Protein AF-A0AA39VJX4-F1 (afdb_monomer)

Radius of gyration: 18.49 Å; Cα contacts (8 Å, |Δi|>4): 144; chains: 1; bounding box: 46×36×50 Å

Sequence (134 aa):
MNAENVQVDRVLYSSVVYPHNYGFIPLTLCEDNDTVDVLIIMQGEKDDKIIAVCADDPEYRHYNDIKDLPPHRLAEFRRFFEDYKKNENKEVAVNDFLPASDAFEAIQHSMDLYADYIVETRELEAVVMSDVRK

Nearest PDB structures (foldseek):
  6mt2-assembly1_B  TM=9.348E-01  e=1.427E-12  Medicago truncatula
  1twl-assembly1_A  TM=9.067E-01  e=1.200E-05  Pyrococcus furiosus
  3r6e-assembly1_D  TM=9.090E-01  e=1.556E-05  Thermococcus thioreducens
  3r6e-assembly1_E  TM=8.976E-01  e=1.556E-05  Thermococcus thioreducens
  3r6e-assembly1_B  TM=9.153E-01  e=2.613E-05  Thermococcus thioreducens

Structure (mmCIF, N/CA/C/O backbone):
data_AF-A0AA39VJX4-F1
#
_entry.id   AF-A0AA39VJX4-F1
#
loop_
_atom_site.group_PDB
_atom_site.id
_atom_site.type_symbol
_atom_site.label_atom_id
_atom_site.label_alt_id
_atom_site.label_comp_id
_atom_site.label_asym_id
_atom_site.label_entity_id
_atom_site.label_seq_id
_atom_site.pdbx_PDB_ins_code
_atom_site.Cartn_x
_atom_site.Cartn_y
_atom_site.Cartn_z
_atom_site.occupancy
_atom_site.B_iso_or_equiv
_atom_site.auth_seq_id
_atom_site.auth_comp_id
_atom_site.auth_asym_id
_atom_site.auth_atom_id
_atom_site.pdbx_PDB_model_num
ATOM 1 N N . MET A 1 1 ? -25.592 3.386 -8.856 1.00 44.47 1 MET A N 1
ATOM 2 C CA . MET A 1 1 ? -24.645 4.202 -8.071 1.00 44.47 1 MET A CA 1
ATOM 3 C C . MET A 1 1 ? -25.016 5.651 -8.313 1.00 44.47 1 MET A C 1
ATOM 5 O O . MET A 1 1 ? -24.987 6.070 -9.462 1.00 44.47 1 MET A O 1
ATOM 9 N N . ASN A 1 2 ? -25.472 6.363 -7.284 1.00 36.56 2 ASN A N 1
ATOM 10 C CA . ASN A 1 2 ? -25.795 7.786 -7.397 1.00 36.56 2 ASN A CA 1
ATOM 11 C C . ASN A 1 2 ? -24.494 8.577 -7.207 1.00 36.56 2 ASN A C 1
ATOM 13 O O . ASN A 1 2 ? -23.692 8.225 -6.346 1.00 36.56 2 ASN A O 1
ATOM 17 N N . ALA A 1 3 ? -24.274 9.616 -8.012 1.00 50.16 3 ALA A N 1
ATOM 18 C CA . ALA A 1 3 ? -23.038 10.406 -8.029 1.00 50.16 3 ALA A CA 1
ATOM 19 C C . ALA A 1 3 ? -22.789 11.238 -6.747 1.00 50.16 3 ALA A C 1
ATOM 21 O O . ALA A 1 3 ? -21.792 11.943 -6.668 1.00 50.16 3 ALA A O 1
ATOM 22 N N . GLU A 1 4 ? -23.667 11.148 -5.744 1.00 53.94 4 GLU A N 1
ATOM 23 C CA . GLU A 1 4 ? -23.583 11.894 -4.479 1.00 53.94 4 GLU A CA 1
ATOM 24 C C . GLU A 1 4 ? -22.556 11.326 -3.476 1.00 53.94 4 GLU A C 1
ATOM 26 O O . GLU A 1 4 ? -22.289 11.964 -2.466 1.00 53.94 4 GLU A O 1
ATOM 31 N N . ASN A 1 5 ? -21.937 10.170 -3.758 1.00 60.31 5 ASN A N 1
ATOM 32 C CA . ASN A 1 5 ? -21.036 9.473 -2.821 1.00 60.31 5 ASN A CA 1
ATOM 33 C C . ASN A 1 5 ? -19.551 9.470 -3.236 1.00 60.31 5 ASN A C 1
ATOM 35 O O . ASN A 1 5 ? -18.768 8.705 -2.679 1.00 60.31 5 ASN A O 1
ATOM 39 N N . VAL A 1 6 ? -19.150 10.262 -4.237 1.00 65.38 6 VAL A N 1
ATOM 40 C CA . VAL A 1 6 ? -17.743 10.354 -4.666 1.00 65.38 6 VAL A CA 1
ATOM 41 C C . VAL A 1 6 ? -17.176 11.696 -4.223 1.00 65.38 6 VAL A C 1
ATOM 43 O O . VAL A 1 6 ? -17.544 12.738 -4.762 1.00 65.38 6 VAL A O 1
ATOM 46 N N . GLN A 1 7 ? -16.269 11.662 -3.249 1.00 72.88 7 GLN A N 1
ATOM 47 C CA . GLN A 1 7 ? -15.529 12.828 -2.778 1.00 72.88 7 GLN A CA 1
ATOM 48 C C . GLN A 1 7 ? -14.098 12.786 -3.319 1.00 72.88 7 GLN A C 1
ATOM 50 O O . GLN A 1 7 ? -13.464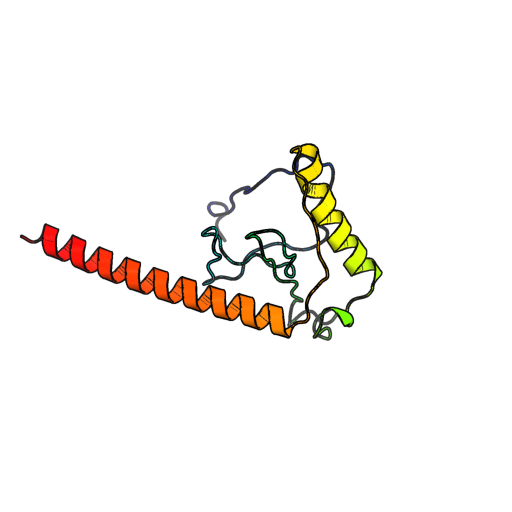 11.733 -3.350 1.00 72.88 7 GLN A O 1
ATOM 55 N N . VAL A 1 8 ? -13.583 13.940 -3.747 1.00 76.56 8 VAL A N 1
ATOM 56 C CA . VAL A 1 8 ? -12.153 14.083 -4.037 1.00 76.56 8 VAL A CA 1
ATOM 57 C C . VAL A 1 8 ? -11.423 14.137 -2.702 1.00 76.56 8 VAL A C 1
ATOM 59 O O . VAL A 1 8 ? -11.531 15.135 -1.995 1.00 76.56 8 VAL A O 1
ATOM 62 N N . ASP A 1 9 ? -10.705 13.066 -2.376 1.00 73.75 9 ASP A N 1
ATOM 63 C CA . ASP A 1 9 ? -9.853 13.006 -1.187 1.00 73.75 9 ASP A CA 1
ATOM 64 C C . ASP A 1 9 ? -8.680 13.995 -1.300 1.00 73.75 9 ASP A C 1
ATOM 66 O O . ASP A 1 9 ? -8.545 14.917 -0.495 1.00 73.75 9 ASP A O 1
ATOM 70 N N . ARG A 1 10 ? -7.870 13.885 -2.368 1.00 76.88 10 ARG A N 1
ATOM 71 C CA . ARG A 1 10 ? -6.729 14.789 -2.584 1.00 76.88 10 ARG A CA 1
ATOM 72 C C . ARG A 1 10 ? -6.397 15.046 -4.051 1.00 76.88 10 ARG A C 1
ATOM 74 O O . ARG A 1 10 ? -6.555 14.181 -4.910 1.00 76.88 10 ARG A O 1
ATOM 81 N N . VAL A 1 11 ? -5.850 16.232 -4.315 1.00 84.25 11 VAL A N 1
ATOM 82 C CA . VAL A 1 11 ? -5.183 16.574 -5.581 1.00 84.25 11 VAL A CA 1
ATOM 83 C C . VAL A 1 11 ? -3.674 16.524 -5.353 1.00 84.25 11 VAL A C 1
ATOM 85 O O . VAL A 1 11 ? -3.170 17.128 -4.408 1.00 84.25 11 VAL A O 1
ATOM 88 N N . LEU A 1 12 ? -2.947 15.791 -6.200 1.00 84.69 12 LEU A N 1
ATOM 89 C CA . LEU A 1 12 ? -1.495 15.652 -6.076 1.00 84.69 12 LEU A CA 1
ATOM 90 C C . LEU A 1 12 ? -0.779 16.958 -6.455 1.00 84.69 12 LEU A C 1
ATOM 92 O O . LEU A 1 12 ? -1.083 17.577 -7.472 1.00 84.69 12 LEU A O 1
ATOM 96 N N . TYR A 1 13 ? 0.198 17.358 -5.635 1.00 83.56 13 TYR A N 1
ATOM 97 C CA . TYR A 1 13 ? 1.034 18.549 -5.861 1.00 83.56 13 TYR A CA 1
ATOM 98 C C . TYR A 1 13 ? 2.156 18.286 -6.875 1.00 83.56 13 TYR A C 1
ATOM 100 O O . TYR A 1 13 ? 2.745 19.211 -7.438 1.00 83.56 13 TYR A O 1
ATOM 108 N N . SER A 1 14 ? 2.476 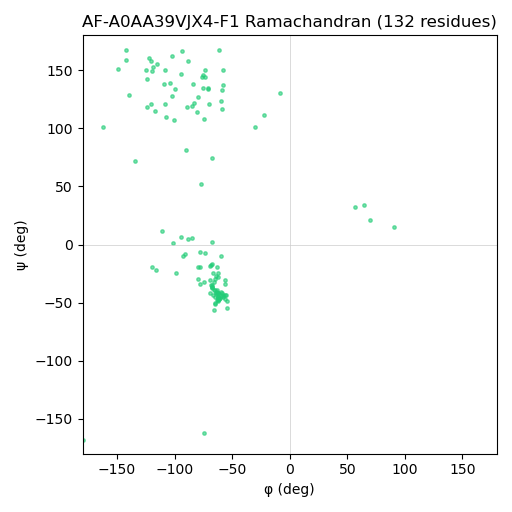17.013 -7.084 1.00 83.25 14 SER A N 1
ATOM 109 C CA . SER A 1 14 ? 3.434 16.528 -8.071 1.00 83.25 14 SER A CA 1
ATOM 110 C C . SER A 1 14 ? 2.699 16.138 -9.356 1.00 83.25 14 SER A C 1
ATOM 112 O O . SER A 1 14 ? 1.583 15.629 -9.307 1.00 83.25 14 SER A O 1
ATOM 114 N N . SER A 1 15 ? 3.340 16.323 -10.516 1.00 87.50 15 SER A N 1
ATOM 115 C CA . SER A 1 15 ? 2.812 15.883 -11.820 1.00 87.50 15 SER A CA 1
ATOM 116 C C . SER A 1 15 ? 2.984 14.368 -12.020 1.00 87.50 15 SER A C 1
ATOM 118 O O . SER A 1 15 ? 3.560 13.922 -13.013 1.00 87.50 15 SER A O 1
ATOM 120 N N . VAL A 1 16 ? 2.517 13.584 -11.051 1.00 85.06 16 VAL A N 1
ATOM 121 C CA . VAL A 1 16 ? 2.481 12.119 -11.073 1.00 85.06 16 VAL A CA 1
ATOM 122 C C . VAL A 1 16 ? 1.028 11.650 -11.057 1.00 85.06 16 VAL A C 1
ATOM 124 O O . VAL A 1 16 ? 0.140 12.361 -10.590 1.00 85.06 16 VAL A O 1
ATOM 127 N N . VAL A 1 17 ? 0.787 10.449 -11.569 1.00 85.19 17 VAL A N 1
ATOM 128 C CA . VAL A 1 17 ? -0.516 9.776 -11.527 1.00 85.19 17 VAL A CA 1
ATOM 129 C C . VAL A 1 17 ? -0.360 8.471 -10.767 1.00 85.19 17 VAL A C 1
ATOM 131 O O . VAL A 1 17 ? 0.720 7.881 -10.800 1.00 85.19 17 VAL A O 1
ATOM 134 N N . TYR A 1 18 ? -1.414 8.028 -10.081 1.00 79.62 18 TYR A N 1
ATOM 135 C CA . TYR A 1 18 ? -1.395 6.714 -9.447 1.00 79.62 18 TYR A CA 1
ATOM 136 C C . TYR A 1 18 ? -1.173 5.647 -10.529 1.00 79.62 18 TYR A C 1
ATOM 138 O O . TYR A 1 18 ? -1.951 5.600 -11.486 1.00 79.62 18 TYR A O 1
ATOM 146 N N . PRO A 1 19 ? -0.126 4.810 -10.412 1.00 81.25 19 PRO A N 1
ATOM 147 C CA . PRO A 1 19 ? 0.180 3.801 -11.426 1.00 81.25 19 PRO A CA 1
ATOM 148 C C . PRO A 1 19 ? -0.872 2.679 -11.469 1.00 81.25 19 PRO A C 1
ATOM 150 O O . PRO A 1 19 ? -0.988 1.975 -12.470 1.00 81.25 19 PRO A O 1
ATOM 153 N N . HIS A 1 20 ? -1.666 2.530 -10.401 1.00 82.62 20 HIS A N 1
ATOM 154 C CA . HIS A 1 20 ? -2.667 1.479 -10.236 1.00 82.62 20 HIS A CA 1
ATOM 155 C C . HIS A 1 20 ? -3.931 1.995 -9.540 1.00 82.62 20 HIS A C 1
ATOM 157 O O . HIS A 1 20 ? -3.942 3.083 -8.964 1.00 82.62 20 HIS A O 1
ATOM 163 N N . ASN A 1 21 ? -4.994 1.185 -9.583 1.00 79.56 21 ASN A N 1
ATOM 164 C CA . ASN A 1 21 ? -6.209 1.439 -8.813 1.00 79.56 21 ASN A CA 1
ATOM 165 C C . ASN A 1 21 ? -5.871 1.502 -7.319 1.00 79.56 21 ASN A C 1
ATOM 167 O O . ASN A 1 21 ? -5.170 0.631 -6.809 1.00 79.56 21 ASN A O 1
ATOM 171 N N . TYR A 1 22 ? -6.390 2.521 -6.644 1.00 76.62 22 TYR A N 1
ATOM 172 C CA . TYR A 1 22 ? -6.147 2.794 -5.233 1.00 76.62 22 TYR A CA 1
ATOM 173 C C . TYR A 1 22 ? -7.474 2.863 -4.483 1.00 76.62 22 TYR A C 1
ATOM 175 O O . TYR A 1 22 ? -8.464 3.375 -5.013 1.00 76.62 22 TYR A O 1
ATOM 183 N N . GLY A 1 23 ? -7.492 2.351 -3.259 1.00 73.94 23 GLY A N 1
ATOM 184 C CA . GLY A 1 23 ? -8.666 2.346 -2.402 1.00 73.94 23 GLY A CA 1
ATOM 185 C C . GLY A 1 23 ? -8.361 1.705 -1.057 1.00 73.94 23 GLY A C 1
ATOM 186 O O . GLY A 1 23 ? -7.206 1.431 -0.739 1.00 73.94 23 GLY A O 1
ATOM 187 N N . PHE A 1 24 ? -9.421 1.437 -0.306 1.00 75.50 24 PHE A N 1
ATOM 188 C CA . PHE A 1 24 ? -9.356 0.915 1.052 1.00 75.50 24 PHE A CA 1
ATOM 189 C C . PHE A 1 24 ? -10.071 -0.431 1.184 1.00 75.50 24 PHE A C 1
ATOM 191 O O . PHE A 1 24 ? -10.969 -0.759 0.400 1.00 75.50 24 PHE A O 1
ATOM 198 N N . ILE A 1 25 ? -9.700 -1.197 2.210 1.00 74.56 25 ILE A N 1
ATOM 199 C CA . ILE A 1 25 ? -10.380 -2.434 2.598 1.00 74.56 25 ILE A CA 1
ATOM 200 C C . ILE A 1 25 ? -11.492 -2.081 3.601 1.00 74.56 25 ILE A C 1
ATOM 202 O O . ILE A 1 25 ? -11.200 -1.555 4.675 1.00 74.56 25 ILE A O 1
ATOM 206 N N . PRO A 1 26 ? -12.777 -2.345 3.303 1.00 74.62 26 PRO A N 1
ATOM 207 C CA . PRO A 1 26 ? -13.854 -2.099 4.261 1.00 74.62 26 PRO A CA 1
ATOM 208 C C . PRO A 1 26 ? -13.655 -2.868 5.575 1.00 74.62 26 PRO A C 1
ATOM 210 O O . PRO A 1 26 ? -13.147 -3.985 5.554 1.00 74.62 26 PRO A O 1
ATOM 213 N N . LEU A 1 27 ? -14.155 -2.315 6.689 1.00 78.19 27 LEU A N 1
ATOM 214 C CA . LEU A 1 27 ? -14.108 -2.931 8.031 1.00 78.19 27 LEU A CA 1
ATOM 215 C C . LEU A 1 27 ? -12.685 -3.113 8.591 1.00 78.19 27 LEU A C 1
ATOM 217 O O . LEU A 1 27 ? -12.411 -4.077 9.300 1.00 78.19 27 LEU A O 1
ATOM 221 N N . THR A 1 28 ? -11.791 -2.183 8.267 1.00 71.69 28 THR A N 1
ATOM 222 C CA . THR A 1 28 ? -10.424 -2.105 8.794 1.00 71.69 28 THR A CA 1
ATOM 223 C C . THR A 1 28 ? -10.198 -0.718 9.411 1.00 71.69 28 THR A C 1
ATOM 225 O O . THR A 1 28 ? -10.843 0.245 8.991 1.00 71.69 28 THR A O 1
ATOM 228 N N . LEU A 1 29 ? -9.333 -0.616 10.422 1.00 68.69 29 LEU A N 1
ATOM 229 C CA . LEU A 1 29 ? -8.907 0.630 11.069 1.00 68.69 29 LEU A CA 1
ATOM 230 C C . LEU A 1 29 ? -7.397 0.612 11.389 1.00 68.69 29 LEU A C 1
ATOM 232 O O . LEU A 1 29 ? -6.902 -0.342 11.990 1.00 68.69 29 LEU A O 1
ATOM 236 N N . CYS A 1 30 ? -6.668 1.646 10.989 1.00 59.62 30 CYS A N 1
ATOM 237 C CA . CYS A 1 30 ? -5.246 1.865 11.255 1.00 59.62 30 CYS A CA 1
ATOM 238 C C . CYS A 1 30 ? -5.035 2.735 12.510 1.00 59.62 30 CYS A C 1
ATOM 240 O O . CYS A 1 30 ? -5.962 3.371 13.014 1.00 59.62 30 CYS A O 1
ATOM 242 N N . GLU A 1 31 ? -3.798 2.791 13.023 1.00 61.97 31 GLU A N 1
ATOM 243 C CA . GLU A 1 31 ? -3.442 3.582 14.220 1.00 61.97 31 GLU A CA 1
ATOM 244 C C . GLU A 1 31 ? -3.632 5.102 14.059 1.00 61.97 31 GLU A C 1
ATOM 246 O O . GLU A 1 31 ? -3.662 5.841 15.049 1.00 61.97 31 GLU A O 1
ATOM 251 N N . ASP A 1 32 ? -3.706 5.587 12.823 1.00 67.56 32 ASP A N 1
ATOM 252 C CA . ASP A 1 32 ? -4.023 6.969 12.460 1.00 67.56 32 ASP A CA 1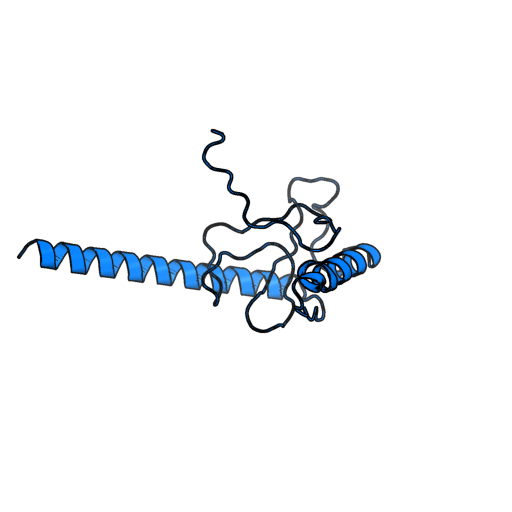
ATOM 253 C C . ASP A 1 32 ? -5.534 7.225 12.312 1.00 67.56 32 ASP A C 1
ATOM 255 O O . ASP A 1 32 ? -5.935 8.355 12.036 1.00 67.56 32 ASP A O 1
ATOM 259 N N . ASN A 1 33 ? -6.363 6.217 12.611 1.00 62.25 33 ASN A N 1
ATOM 260 C CA . ASN A 1 33 ? -7.823 6.234 12.547 1.00 62.25 33 ASN A CA 1
ATOM 261 C C . ASN A 1 33 ? -8.397 6.285 11.113 1.00 62.25 33 ASN A C 1
ATOM 263 O 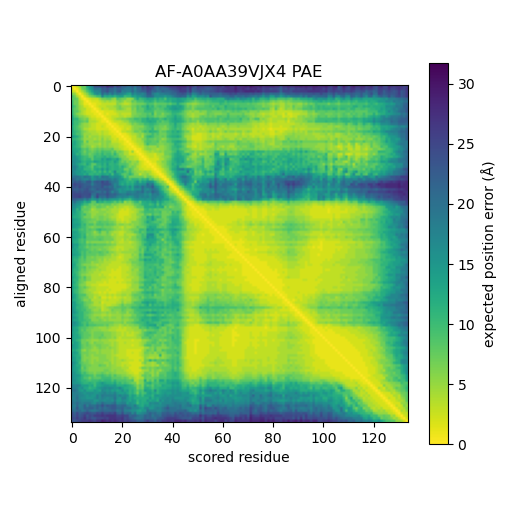O . ASN A 1 33 ? -9.567 6.638 10.938 1.00 62.25 33 ASN A O 1
ATOM 267 N N . ASP A 1 34 ? -7.605 5.877 10.117 1.00 63.12 34 ASP A N 1
ATOM 268 C CA . ASP A 1 34 ? -8.039 5.677 8.731 1.00 63.12 34 ASP A CA 1
ATOM 269 C C . ASP A 1 34 ? -8.252 4.182 8.412 1.00 63.12 34 ASP A C 1
ATOM 271 O O . ASP A 1 34 ? -7.819 3.297 9.144 1.00 63.12 34 ASP A O 1
ATOM 275 N N . THR A 1 35 ? -8.981 3.858 7.342 1.00 55.16 35 THR A N 1
ATOM 276 C CA . THR A 1 35 ? -9.127 2.464 6.870 1.00 55.16 35 THR A CA 1
ATOM 277 C C . THR A 1 35 ? -7.840 1.982 6.200 1.00 55.16 35 THR A C 1
ATOM 279 O O . THR A 1 35 ? -7.177 2.783 5.548 1.00 55.16 35 THR A O 1
ATOM 282 N N . VAL A 1 36 ? -7.535 0.679 6.246 1.00 52.12 36 VAL A N 1
ATOM 283 C CA . VAL A 1 36 ? -6.353 0.116 5.567 1.00 52.12 36 VAL A CA 1
ATOM 284 C C . VAL A 1 36 ? -6.415 0.404 4.075 1.00 52.12 36 VAL A C 1
ATOM 286 O O . VAL A 1 36 ? -7.292 -0.090 3.357 1.00 52.12 36 VAL A O 1
ATOM 289 N N . ASP A 1 37 ? -5.442 1.176 3.614 1.00 53.81 37 ASP A N 1
ATOM 290 C CA . ASP A 1 37 ? -5.197 1.443 2.209 1.00 53.81 37 ASP A CA 1
ATOM 291 C C . ASP A 1 37 ? -4.550 0.233 1.527 1.00 53.81 37 ASP A C 1
ATOM 293 O O . ASP A 1 37 ? -3.710 -0.468 2.092 1.00 53.81 37 ASP A O 1
ATOM 297 N N . VAL A 1 38 ? -4.872 0.009 0.256 1.00 52.47 38 VAL A N 1
ATOM 298 C CA . VAL A 1 38 ? -4.284 -1.064 -0.552 1.00 52.47 38 VAL A CA 1
ATOM 299 C C . VAL A 1 38 ? -3.002 -0.571 -1.281 1.00 52.47 38 VAL A C 1
ATOM 301 O O . VAL A 1 38 ? -3.080 -0.245 -2.461 1.00 52.47 38 VAL A O 1
ATOM 304 N N . LEU A 1 39 ? -1.817 -0.533 -0.613 1.00 43.62 39 LEU A N 1
ATOM 305 C CA . LEU A 1 39 ? -0.463 -0.844 -1.186 1.00 43.62 39 LEU A CA 1
ATOM 306 C C . LEU A 1 39 ? 0.793 -1.183 -0.245 1.00 43.62 39 LEU A C 1
ATOM 308 O O . LEU A 1 39 ? 1.443 -0.265 0.181 1.00 43.62 39 LEU A O 1
ATOM 312 N N . ILE A 1 40 ? 1.260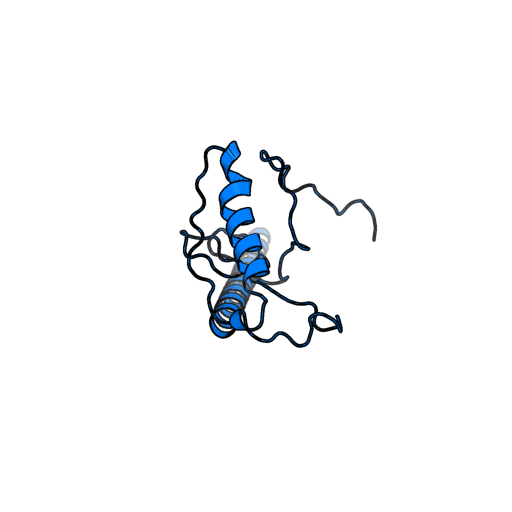 -2.435 -0.013 1.00 50.31 40 ILE A N 1
ATOM 313 C CA . ILE A 1 40 ? 2.265 -3.000 0.969 1.00 50.31 40 ILE A CA 1
ATOM 314 C C . ILE A 1 40 ? 3.103 -2.023 1.826 1.00 50.31 40 ILE A C 1
ATOM 316 O O . ILE A 1 40 ? 3.818 -1.173 1.312 1.00 50.31 40 ILE A O 1
ATOM 320 N N . ILE A 1 41 ? 3.092 -2.326 3.133 1.00 41.81 41 ILE A N 1
ATOM 321 C CA . ILE A 1 41 ? 3.872 -1.866 4.288 1.00 41.81 41 ILE A CA 1
ATOM 322 C C . ILE A 1 41 ? 5.229 -1.274 3.909 1.00 41.81 41 ILE A C 1
ATOM 324 O O . ILE A 1 41 ? 6.169 -1.981 3.535 1.00 41.81 41 ILE A O 1
ATOM 328 N N . MET A 1 42 ? 5.340 0.035 4.116 1.00 43.38 42 MET A N 1
ATOM 329 C CA . MET A 1 42 ? 6.615 0.711 4.280 1.00 43.38 42 MET A CA 1
ATOM 330 C C . MET A 1 42 ? 6.702 1.099 5.754 1.00 43.38 42 MET A C 1
ATOM 332 O O . MET A 1 42 ? 5.857 1.845 6.229 1.00 43.38 42 MET A O 1
ATOM 336 N N . GLN A 1 43 ? 7.722 0.634 6.479 1.00 37.78 43 GLN A N 1
ATOM 337 C CA . GLN A 1 43 ? 7.959 1.040 7.875 1.00 37.78 43 GLN A CA 1
ATOM 338 C C . GLN A 1 43 ? 8.371 2.532 7.972 1.00 37.78 43 GLN A C 1
ATOM 340 O O . GLN A 1 43 ? 9.531 2.887 8.183 1.00 37.78 43 GLN A O 1
ATOM 345 N N . GLY A 1 44 ? 7.414 3.432 7.799 1.00 44.09 44 GLY A N 1
ATOM 346 C CA . GLY A 1 44 ? 7.503 4.841 8.153 1.00 44.09 44 GLY A CA 1
ATOM 347 C C . GLY A 1 44 ? 6.344 5.124 9.091 1.00 44.09 44 GLY A C 1
ATOM 348 O O . GLY A 1 44 ? 5.207 4.887 8.709 1.00 44.09 44 GLY A O 1
ATOM 349 N N . GLU A 1 45 ? 6.650 5.535 10.322 1.00 50.81 45 GLU A N 1
ATOM 350 C CA . GLU A 1 45 ? 5.725 5.649 11.458 1.00 50.81 45 GLU A CA 1
ATOM 351 C C . GLU A 1 45 ? 4.267 5.973 11.043 1.00 50.81 45 GLU A C 1
ATOM 353 O O . GLU A 1 45 ? 3.942 7.132 10.789 1.00 50.81 45 GLU A O 1
ATOM 358 N N . LYS A 1 46 ? 3.410 4.932 11.036 1.00 64.81 46 LYS A N 1
ATOM 359 C CA . LYS A 1 46 ? 1.928 4.950 11.000 1.00 64.81 46 LYS A CA 1
ATOM 360 C C . LYS A 1 46 ? 1.156 4.922 9.667 1.00 64.81 46 LYS A C 1
ATOM 362 O O . LYS A 1 46 ? -0.038 5.176 9.713 1.00 64.81 46 LYS A O 1
ATOM 367 N N . ASP A 1 47 ? 1.739 4.583 8.517 1.00 69.12 47 ASP A N 1
ATOM 368 C CA . ASP A 1 47 ? 0.953 4.471 7.264 1.00 69.12 47 ASP A CA 1
ATOM 369 C C . ASP A 1 47 ? 1.298 3.197 6.475 1.00 69.12 47 ASP A C 1
ATOM 371 O O . ASP A 1 47 ? 1.964 3.231 5.433 1.00 69.12 47 ASP A O 1
ATOM 375 N N . ASP A 1 48 ? 0.862 2.056 7.014 1.00 73.81 48 ASP A N 1
ATOM 376 C CA . ASP A 1 48 ? 0.947 0.769 6.334 1.00 73.81 48 ASP A CA 1
ATOM 377 C C . ASP A 1 48 ? -0.113 0.686 5.237 1.00 73.81 48 ASP A C 1
ATOM 379 O O . ASP A 1 48 ? -1.290 0.987 5.425 1.00 73.81 48 ASP A O 1
ATOM 383 N N . LYS A 1 49 ? 0.306 0.218 4.070 1.00 78.75 49 LYS A N 1
ATOM 384 C CA . LYS A 1 49 ? -0.549 0.065 2.896 1.00 78.75 49 LYS A CA 1
ATOM 385 C C . LYS A 1 49 ? -0.499 -1.429 2.465 1.00 78.75 49 LYS A C 1
ATOM 387 O O . LYS A 1 49 ? 0.401 -2.136 2.883 1.00 78.75 49 LYS A O 1
ATOM 392 N N . ILE A 1 50 ? -1.435 -1.994 1.681 1.00 83.12 50 ILE A N 1
ATOM 393 C CA . ILE A 1 50 ? -1.480 -3.411 1.177 1.00 83.12 50 ILE A CA 1
ATOM 394 C C . ILE A 1 50 ? -1.483 -3.610 -0.372 1.00 83.12 50 ILE A C 1
ATOM 396 O O . ILE A 1 50 ? -2.406 -3.195 -1.037 1.00 83.12 50 ILE A O 1
ATOM 400 N N . ILE A 1 51 ? -0.543 -4.307 -1.032 1.00 84.31 51 ILE A N 1
ATOM 401 C CA . ILE A 1 51 ? -0.577 -4.504 -2.510 1.00 84.31 51 ILE A CA 1
ATOM 402 C C . ILE A 1 51 ? -1.480 -5.698 -2.734 1.00 84.31 51 ILE A C 1
ATOM 404 O O . ILE A 1 51 ? -1.160 -6.796 -2.286 1.00 84.31 51 ILE A O 1
ATOM 408 N N . ALA A 1 52 ? -2.573 -5.492 -3.456 1.00 82.50 52 ALA A N 1
ATOM 409 C CA . ALA A 1 52 ? -3.471 -6.565 -3.831 1.00 82.50 52 ALA A CA 1
ATOM 410 C C . ALA A 1 52 ? -3.558 -6.706 -5.348 1.00 82.50 52 ALA A C 1
ATOM 412 O O . ALA A 1 52 ? -3.401 -5.752 -6.112 1.00 82.50 52 ALA A O 1
ATOM 413 N N . VAL A 1 53 ? -3.864 -7.926 -5.769 1.00 77.06 53 VAL A N 1
ATOM 414 C CA . VAL A 1 53 ? -4.277 -8.241 -7.132 1.00 77.06 53 VAL A CA 1
ATOM 415 C C . VAL A 1 53 ? -5.763 -8.570 -7.142 1.00 77.06 53 VAL A C 1
ATOM 417 O O . VAL A 1 53 ? -6.307 -9.085 -6.165 1.00 77.06 53 VAL A O 1
ATOM 420 N N . CYS A 1 54 ? -6.437 -8.285 -8.253 1.00 76.19 54 CYS A N 1
ATOM 421 C CA . CYS A 1 54 ? -7.822 -8.701 -8.421 1.00 76.19 54 CYS A CA 1
ATOM 422 C C . CYS A 1 54 ? -7.883 -10.229 -8.583 1.00 76.19 54 CYS A C 1
ATOM 424 O O . CYS A 1 54 ? -7.290 -10.780 -9.511 1.00 76.19 54 CYS A O 1
ATOM 426 N N . ALA A 1 55 ? -8.612 -10.909 -7.694 1.00 70.50 55 ALA A N 1
ATOM 427 C CA . ALA A 1 55 ? -8.729 -12.370 -7.694 1.00 70.50 55 ALA A CA 1
ATOM 428 C C . ALA A 1 55 ? -9.409 -12.928 -8.961 1.00 70.50 55 ALA A C 1
ATOM 430 O O . ALA A 1 55 ? -9.125 -14.052 -9.380 1.00 70.50 55 ALA A O 1
ATOM 431 N N . ASP A 1 56 ? -10.275 -12.132 -9.592 1.00 65.94 56 ASP A N 1
ATOM 432 C CA . ASP A 1 56 ? -11.001 -12.509 -10.809 1.00 65.94 56 ASP A CA 1
ATOM 433 C C . ASP A 1 56 ? -10.266 -12.118 -12.096 1.00 65.94 56 ASP A C 1
ATOM 435 O O . ASP A 1 56 ? -10.677 -12.512 -13.191 1.00 65.94 56 ASP A O 1
ATOM 439 N N . ASP A 1 57 ? -9.172 -11.361 -11.992 1.00 75.62 57 ASP A N 1
ATOM 440 C CA . ASP A 1 57 ? -8.424 -10.915 -13.158 1.00 75.62 57 ASP A CA 1
ATOM 441 C C . ASP A 1 57 ? -7.490 -12.034 -13.652 1.00 75.62 57 ASP A C 1
ATOM 443 O O . ASP A 1 57 ? -6.539 -12.398 -12.955 1.00 75.62 57 ASP A O 1
ATOM 447 N N . PRO A 1 58 ? -7.712 -12.605 -14.851 1.00 72.69 58 PRO A N 1
ATOM 448 C CA . PRO A 1 58 ? -6.883 -13.690 -15.365 1.00 72.69 58 PRO A CA 1
ATOM 449 C C . PRO A 1 58 ? -5.415 -13.290 -15.565 1.00 72.69 58 PRO A C 1
ATOM 451 O O . PRO A 1 58 ? -4.556 -14.174 -15.530 1.00 72.69 58 PRO A O 1
ATOM 454 N N . GLU A 1 59 ? -5.123 -12.000 -15.755 1.00 75.19 59 GLU A N 1
ATOM 455 C CA . GLU A 1 59 ? -3.765 -11.474 -15.888 1.00 75.19 59 GLU A CA 1
ATOM 456 C C . GLU A 1 59 ? -3.036 -11.442 -14.540 1.00 75.19 59 GLU A C 1
ATOM 458 O O . GLU A 1 59 ? -1.836 -11.684 -14.514 1.00 75.19 59 GLU A O 1
ATOM 463 N N . TYR A 1 60 ? -3.733 -11.223 -13.419 1.00 76.25 60 TYR A N 1
ATOM 464 C CA . TYR A 1 60 ? -3.087 -10.969 -12.120 1.00 76.25 60 TYR A CA 1
ATOM 465 C C . TYR A 1 60 ? -3.348 -12.018 -11.036 1.00 76.25 60 TYR A C 1
ATOM 467 O O . TYR A 1 60 ? -2.527 -12.164 -10.133 1.00 76.25 60 TYR A O 1
ATOM 475 N N . ARG A 1 61 ? -4.426 -12.804 -11.128 1.00 75.06 61 ARG A N 1
ATOM 476 C CA . ARG A 1 61 ? -4.856 -13.774 -10.096 1.00 75.06 61 ARG A CA 1
ATOM 477 C C . ARG A 1 61 ? -3.849 -14.872 -9.745 1.00 75.06 61 ARG A C 1
ATOM 479 O O . ARG A 1 61 ? -4.099 -15.674 -8.855 1.00 75.06 61 ARG A O 1
ATOM 486 N N . HIS A 1 62 ? -2.774 -14.995 -10.519 1.00 81.56 62 HIS A N 1
ATOM 487 C CA . HIS A 1 62 ? -1.747 -16.014 -10.331 1.00 81.56 62 HIS A CA 1
ATOM 488 C C . HIS A 1 62 ? -0.580 -15.540 -9.450 1.00 81.56 62 HIS A C 1
ATOM 490 O O . HIS A 1 62 ? 0.247 -16.365 -9.067 1.00 81.56 62 HIS A O 1
ATOM 496 N N . TYR A 1 63 ? -0.512 -14.245 -9.131 1.00 84.31 63 TYR A N 1
ATOM 497 C CA . TYR A 1 63 ? 0.450 -13.691 -8.183 1.00 84.31 63 TYR A CA 1
ATOM 498 C C . TYR A 1 63 ? -0.026 -13.943 -6.752 1.00 84.31 63 TYR A C 1
ATOM 500 O O . TYR A 1 63 ? -1.160 -13.609 -6.418 1.00 84.31 63 TYR A O 1
ATOM 508 N N . ASN A 1 64 ? 0.832 -14.532 -5.917 1.00 84.81 64 ASN A N 1
ATOM 509 C CA . ASN A 1 64 ? 0.492 -14.870 -4.530 1.00 84.81 64 ASN A CA 1
ATOM 510 C C . ASN A 1 64 ? 1.399 -14.173 -3.513 1.00 84.81 64 ASN A C 1
ATOM 512 O O . ASN A 1 64 ? 1.040 -14.078 -2.344 1.00 84.81 64 ASN A O 1
ATOM 516 N N . ASP A 1 65 ? 2.568 -13.704 -3.941 1.00 88.94 65 ASP A N 1
ATOM 517 C CA . ASP A 1 65 ? 3.528 -13.018 -3.090 1.00 88.94 65 ASP A CA 1
ATOM 518 C C . ASP A 1 65 ? 4.204 -11.862 -3.836 1.00 88.94 65 ASP A C 1
ATOM 520 O O . ASP A 1 65 ? 4.268 -11.836 -5.068 1.00 88.94 65 ASP A O 1
ATOM 524 N N . ILE A 1 66 ? 4.747 -10.903 -3.085 1.00 88.19 66 ILE A N 1
ATOM 525 C CA . ILE A 1 66 ? 5.410 -9.721 -3.639 1.00 88.19 66 ILE A CA 1
ATOM 526 C C . ILE A 1 66 ? 6.559 -10.074 -4.587 1.00 88.19 66 ILE A C 1
ATOM 528 O O . ILE A 1 66 ? 6.779 -9.395 -5.592 1.00 88.19 66 ILE A O 1
ATOM 532 N N . LYS A 1 67 ? 7.264 -11.174 -4.305 1.00 88.88 67 LYS A N 1
ATOM 533 C CA . LYS A 1 67 ? 8.375 -11.662 -5.129 1.00 88.88 67 LYS A CA 1
ATOM 534 C C . LYS A 1 67 ? 7.933 -12.189 -6.495 1.00 88.88 67 LYS A C 1
ATOM 536 O O . LYS A 1 67 ? 8.778 -12.349 -7.374 1.00 88.88 67 LYS A O 1
ATOM 541 N N . ASP A 1 68 ? 6.646 -12.493 -6.661 1.00 89.31 68 ASP A N 1
ATOM 542 C CA . ASP A 1 68 ? 6.111 -12.985 -7.927 1.00 89.31 68 ASP A CA 1
ATOM 543 C C . ASP A 1 68 ? 5.930 -11.829 -8.929 1.00 89.31 68 ASP A C 1
ATOM 545 O O . ASP A 1 68 ? 5.877 -12.059 -10.140 1.00 89.31 68 ASP A O 1
ATOM 549 N N . LEU A 1 69 ? 5.871 -10.577 -8.448 1.00 88.75 69 LEU A N 1
ATOM 550 C CA . LEU A 1 69 ? 5.757 -9.404 -9.307 1.00 88.75 69 LEU A CA 1
ATOM 551 C C . LEU A 1 69 ? 7.077 -9.095 -10.036 1.00 88.75 69 LEU A C 1
ATOM 553 O O . LEU A 1 69 ? 8.165 -9.214 -9.467 1.00 88.75 69 LEU A O 1
ATOM 557 N N . PRO A 1 70 ? 7.013 -8.612 -11.292 1.00 91.12 70 PRO A N 1
ATOM 558 C CA . PRO A 1 70 ? 8.204 -8.182 -12.009 1.00 91.12 70 PRO A CA 1
ATOM 559 C C . PRO A 1 70 ? 8.959 -7.063 -11.262 1.00 91.12 70 PRO A C 1
ATOM 561 O O . PRO A 1 70 ? 8.331 -6.080 -10.860 1.00 91.12 70 PRO A O 1
ATOM 564 N N . PRO A 1 71 ? 10.305 -7.107 -11.175 1.00 90.69 71 PRO A N 1
ATOM 565 C CA . PRO A 1 71 ? 11.086 -6.111 -10.431 1.00 90.69 71 PRO A CA 1
ATOM 566 C C . PRO A 1 71 ? 10.862 -4.658 -10.869 1.00 90.69 71 PRO A C 1
ATOM 568 O O . PRO A 1 71 ? 10.940 -3.742 -10.055 1.00 90.69 71 PRO A O 1
ATOM 571 N N . HIS A 1 72 ? 10.555 -4.430 -12.151 1.00 92.12 72 HIS A N 1
ATOM 572 C CA . HIS A 1 72 ? 10.263 -3.086 -12.653 1.00 92.12 72 HIS A CA 1
ATOM 573 C C . HIS A 1 72 ? 8.976 -2.500 -12.052 1.00 92.12 72 HIS A C 1
ATOM 575 O O . HIS A 1 72 ? 8.926 -1.294 -11.838 1.00 92.12 72 HIS A O 1
ATOM 581 N N . ARG A 1 73 ? 7.970 -3.331 -11.733 1.00 87.38 73 ARG A N 1
ATOM 582 C CA . ARG A 1 73 ? 6.739 -2.867 -11.076 1.00 87.38 73 ARG A CA 1
ATOM 583 C C . ARG A 1 73 ? 7.013 -2.441 -9.642 1.00 87.38 73 ARG A C 1
ATOM 585 O O . ARG A 1 73 ? 6.564 -1.385 -9.221 1.00 87.38 73 ARG A O 1
ATOM 592 N N . LEU A 1 74 ? 7.826 -3.208 -8.916 1.00 88.56 74 LEU A N 1
ATOM 593 C CA . LEU A 1 74 ? 8.267 -2.844 -7.563 1.00 88.56 74 LEU A CA 1
ATOM 594 C C . LEU A 1 74 ? 9.024 -1.509 -7.552 1.00 88.56 74 LEU A C 1
ATOM 596 O O . LEU A 1 74 ? 8.805 -0.674 -6.676 1.00 88.56 74 LEU A O 1
ATOM 600 N N . ALA A 1 75 ? 9.882 -1.284 -8.550 1.00 89.62 75 ALA A N 1
ATOM 601 C CA . ALA A 1 75 ? 10.588 -0.016 -8.709 1.00 89.62 75 ALA A CA 1
ATOM 602 C C . ALA A 1 75 ? 9.637 1.155 -9.019 1.00 89.62 75 ALA A C 1
ATOM 604 O O . ALA A 1 75 ? 9.827 2.246 -8.483 1.00 89.62 75 ALA A O 1
ATOM 605 N N . GLU A 1 76 ? 8.613 0.935 -9.849 1.00 89.06 76 GLU A N 1
ATOM 606 C CA . GLU A 1 76 ? 7.583 1.934 -10.154 1.00 89.06 76 GLU A CA 1
ATOM 607 C C . GLU A 1 76 ? 6.769 2.312 -8.912 1.00 89.06 76 GLU A C 1
ATOM 609 O O . GLU A 1 76 ? 6.644 3.501 -8.613 1.00 89.06 76 GLU A O 1
ATOM 614 N N . PHE A 1 77 ? 6.299 1.319 -8.145 1.00 87.19 77 PHE A N 1
ATOM 615 C CA . PHE A 1 77 ? 5.628 1.551 -6.866 1.00 87.19 77 PHE A CA 1
ATOM 616 C C . PHE A 1 77 ? 6.502 2.391 -5.945 1.00 87.19 77 PHE A C 1
ATOM 618 O O . PHE A 1 77 ? 6.091 3.468 -5.518 1.00 87.19 77 PHE A O 1
ATOM 625 N N . ARG A 1 78 ? 7.740 1.947 -5.702 1.00 87.81 78 ARG A N 1
ATOM 626 C CA . ARG A 1 78 ? 8.670 2.651 -4.817 1.00 87.81 78 ARG A CA 1
ATOM 627 C C . ARG A 1 78 ? 8.847 4.107 -5.229 1.00 87.81 78 ARG A C 1
ATOM 629 O O . ARG A 1 78 ? 8.693 5.011 -4.411 1.00 87.81 78 ARG A O 1
ATOM 636 N N . ARG A 1 79 ? 9.086 4.333 -6.520 1.00 89.06 79 ARG A N 1
ATOM 637 C CA . ARG A 1 79 ? 9.303 5.672 -7.056 1.00 89.06 79 ARG A CA 1
ATOM 638 C C . ARG A 1 79 ? 8.084 6.576 -6.891 1.00 89.06 79 ARG A C 1
ATOM 640 O O . ARG A 1 79 ? 8.242 7.756 -6.590 1.00 89.06 79 ARG A O 1
ATOM 647 N N . PHE A 1 80 ? 6.883 6.037 -7.089 1.00 88.25 80 PHE A N 1
ATOM 648 C CA . PHE A 1 80 ? 5.651 6.797 -6.922 1.00 88.25 80 PHE A CA 1
ATOM 649 C C . PHE A 1 80 ? 5.475 7.289 -5.474 1.00 88.25 80 PHE A C 1
ATOM 651 O O . PHE A 1 80 ? 5.244 8.484 -5.277 1.00 88.25 80 PHE A O 1
ATOM 658 N N . PHE A 1 81 ? 5.647 6.422 -4.465 1.00 83.88 81 PHE A N 1
ATOM 659 C CA . PHE A 1 81 ? 5.477 6.820 -3.054 1.00 83.88 81 PHE A CA 1
ATOM 660 C C . PHE A 1 81 ? 6.565 7.765 -2.551 1.00 83.88 81 PHE A C 1
ATOM 662 O O . PHE A 1 81 ? 6.283 8.627 -1.723 1.00 83.88 81 PHE A O 1
ATOM 669 N N . GLU A 1 82 ? 7.779 7.671 -3.082 1.00 84.88 82 GLU A N 1
ATOM 670 C CA . GLU A 1 82 ? 8.838 8.634 -2.769 1.00 84.88 82 GLU A CA 1
ATOM 671 C C . GLU A 1 82 ? 8.532 10.035 -3.339 1.00 84.88 82 GLU A C 1
ATOM 673 O O . GLU A 1 82 ? 8.855 11.048 -2.716 1.00 84.88 82 GLU A O 1
ATOM 678 N N . ASP A 1 83 ? 7.890 10.124 -4.512 1.00 87.06 83 ASP A N 1
ATOM 679 C CA . ASP A 1 83 ? 7.716 11.393 -5.233 1.00 87.06 83 ASP A CA 1
ATOM 680 C C . ASP A 1 83 ? 6.337 12.073 -5.030 1.00 87.06 83 ASP A C 1
ATOM 682 O O . ASP A 1 83 ? 6.237 13.300 -5.176 1.00 87.06 83 ASP A O 1
ATOM 686 N N . TYR A 1 84 ? 5.258 11.347 -4.691 1.00 82.62 84 TYR A N 1
ATOM 687 C CA . TYR A 1 84 ? 3.890 11.916 -4.701 1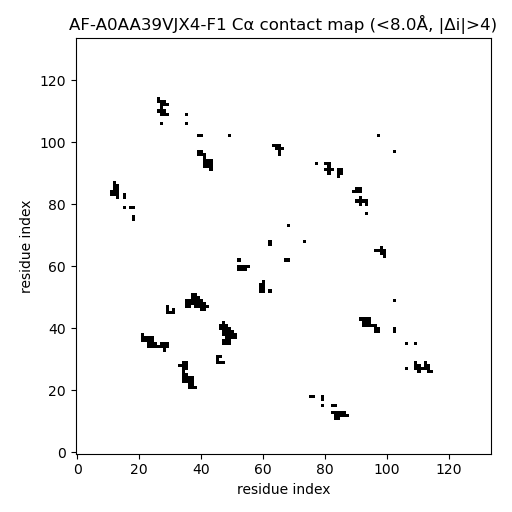.00 82.62 84 TYR A CA 1
ATOM 688 C C . TYR A 1 84 ? 3.653 13.039 -3.676 1.00 82.62 84 TYR A C 1
ATOM 690 O O . TYR A 1 84 ? 2.865 13.947 -3.943 1.00 82.62 84 TYR A O 1
ATOM 698 N N . LYS A 1 85 ? 4.364 13.019 -2.541 1.00 82.75 85 LYS A N 1
ATOM 699 C CA . LYS A 1 85 ? 4.307 14.048 -1.480 1.00 82.75 85 LYS A CA 1
ATOM 700 C C . LYS A 1 85 ? 5.483 15.037 -1.521 1.00 82.75 85 LYS A C 1
ATOM 702 O O . LYS A 1 85 ? 5.538 15.971 -0.723 1.00 82.75 85 LYS A O 1
ATOM 707 N N . LYS A 1 86 ? 6.394 14.899 -2.487 1.00 85.06 86 LYS A N 1
ATOM 708 C CA . LYS A 1 86 ? 7.634 15.686 -2.556 1.00 85.06 86 LYS A CA 1
ATOM 709 C C . LYS A 1 86 ? 7.396 17.187 -2.723 1.00 85.06 86 LYS A C 1
ATOM 711 O O . LYS A 1 86 ? 8.019 17.994 -2.040 1.00 85.06 86 LYS A O 1
ATOM 716 N N . ASN A 1 87 ? 6.438 17.566 -3.570 1.00 86.38 87 ASN A N 1
ATOM 717 C CA . ASN A 1 87 ? 6.050 18.968 -3.758 1.00 86.38 87 ASN A CA 1
ATOM 718 C C . ASN A 1 87 ? 5.237 19.543 -2.578 1.00 86.38 87 ASN A C 1
ATOM 720 O O . ASN A 1 87 ? 5.006 20.749 -2.536 1.00 86.38 87 ASN A O 1
ATOM 724 N N . GLU A 1 88 ? 4.837 18.717 -1.603 1.00 84.06 88 GLU A N 1
ATOM 725 C CA . GLU A 1 88 ? 4.294 19.171 -0.312 1.00 84.06 88 GLU A CA 1
ATOM 726 C C . GLU A 1 88 ? 5.414 19.485 0.709 1.00 84.06 88 GLU A C 1
ATOM 728 O O . GLU A 1 88 ? 5.118 19.769 1.868 1.00 84.06 88 GLU A O 1
ATOM 733 N N . ASN A 1 89 ? 6.694 19.429 0.307 1.00 83.88 89 ASN A N 1
ATOM 734 C CA . ASN A 1 89 ? 7.873 19.474 1.187 1.00 83.88 89 ASN A CA 1
ATOM 735 C C . ASN A 1 89 ? 7.868 18.373 2.263 1.00 83.88 89 ASN A C 1
ATOM 737 O O . ASN A 1 89 ? 8.361 18.575 3.374 1.00 83.88 89 ASN A O 1
ATOM 741 N N . LYS A 1 90 ? 7.292 17.212 1.938 1.00 80.00 90 LYS A N 1
ATOM 742 C CA . LYS A 1 90 ? 7.319 16.011 2.774 1.00 80.00 90 LYS A CA 1
ATOM 743 C C . LYS A 1 90 ? 8.213 14.972 2.115 1.00 80.00 90 LYS A C 1
ATOM 745 O O . LYS A 1 90 ? 8.134 14.762 0.905 1.00 80.00 90 LYS A O 1
ATOM 750 N N . GLU A 1 91 ? 9.022 14.305 2.923 1.00 79.81 91 GLU A N 1
ATOM 751 C CA . GLU A 1 91 ? 9.783 13.136 2.495 1.00 79.81 91 GLU A CA 1
ATOM 752 C C . GLU A 1 91 ? 9.058 11.878 2.958 1.00 79.81 91 GLU A C 1
ATOM 754 O O . GLU A 1 91 ? 8.594 11.797 4.095 1.00 79.81 91 GLU A O 1
ATOM 759 N N . VAL A 1 92 ? 8.934 10.911 2.053 1.00 80.06 92 VAL A N 1
ATOM 760 C CA . VAL A 1 92 ? 8.350 9.603 2.341 1.00 80.06 92 VAL A CA 1
ATOM 761 C C . VAL A 1 92 ? 9.447 8.577 2.125 1.00 80.06 92 VAL A C 1
ATOM 763 O O . VAL A 1 92 ? 9.937 8.414 1.008 1.00 80.06 92 VAL A O 1
ATOM 766 N N . ALA A 1 93 ? 9.851 7.914 3.205 1.00 78.62 93 ALA A N 1
ATOM 767 C CA . ALA A 1 93 ? 10.775 6.799 3.132 1.00 78.62 93 ALA A CA 1
ATOM 768 C C . ALA A 1 93 ? 9.995 5.530 2.788 1.00 78.62 93 ALA A C 1
ATOM 770 O O . ALA A 1 93 ? 9.073 5.130 3.497 1.00 78.62 93 ALA A O 1
ATOM 771 N N . VAL A 1 94 ? 10.376 4.906 1.682 1.00 79.31 94 VAL A N 1
ATOM 772 C CA . VAL A 1 94 ? 9.818 3.637 1.238 1.00 79.31 94 VAL A CA 1
ATOM 773 C C . VAL A 1 94 ? 10.834 2.562 1.641 1.00 79.31 94 VAL A C 1
ATOM 775 O O . VAL A 1 94 ? 11.913 2.487 1.065 1.00 79.31 94 VAL A O 1
ATOM 778 N N . ASN A 1 95 ? 10.535 1.748 2.657 1.00 82.44 95 ASN A N 1
ATOM 779 C CA . ASN A 1 95 ? 11.387 0.625 3.080 1.00 82.44 95 ASN A CA 1
ATOM 780 C C . ASN A 1 95 ? 11.307 -0.576 2.121 1.00 82.44 95 ASN A C 1
ATOM 782 O O . ASN A 1 95 ? 10.941 -0.426 0.957 1.00 82.44 95 ASN A O 1
ATOM 786 N N . ASP A 1 96 ? 11.727 -1.762 2.548 1.00 85.00 96 ASP A N 1
ATOM 787 C CA . ASP A 1 96 ? 11.588 -2.977 1.749 1.00 85.00 96 ASP A CA 1
ATOM 788 C C . ASP A 1 96 ? 10.154 -3.495 1.773 1.00 85.00 96 ASP A C 1
ATOM 790 O O . ASP A 1 96 ? 9.464 -3.396 2.785 1.00 85.00 96 ASP A O 1
ATOM 794 N N . PHE A 1 97 ? 9.714 -4.044 0.640 1.00 87.38 97 PHE A N 1
ATOM 795 C CA . PHE A 1 97 ? 8.404 -4.669 0.565 1.00 87.38 97 PHE A CA 1
ATOM 796 C C . PHE A 1 97 ? 8.399 -5.980 1.352 1.00 87.38 97 PHE A C 1
ATOM 798 O O . PHE A 1 97 ? 9.299 -6.811 1.189 1.00 87.38 97 PHE A O 1
ATOM 805 N N . LEU A 1 98 ? 7.363 -6.171 2.163 1.00 89.19 98 LEU A N 1
ATOM 806 C CA . LEU A 1 98 ? 7.194 -7.365 2.983 1.00 89.19 98 LEU A CA 1
ATOM 807 C C . LEU A 1 98 ? 6.436 -8.483 2.239 1.00 89.19 98 LEU A C 1
ATOM 809 O O . LEU A 1 98 ? 5.720 -8.204 1.271 1.00 89.19 98 LEU A O 1
ATOM 813 N N . PRO A 1 99 ? 6.599 -9.752 2.659 1.00 90.25 99 PRO A N 1
ATOM 814 C CA . PRO A 1 99 ? 5.847 -10.884 2.118 1.00 90.25 99 PRO A CA 1
ATOM 815 C C . PRO A 1 99 ? 4.331 -10.770 2.322 1.00 90.25 99 PRO A C 1
ATOM 817 O O . PRO A 1 99 ? 3.838 -9.982 3.130 1.00 90.25 99 PRO A O 1
ATOM 820 N N . ALA A 1 100 ? 3.575 -11.630 1.633 1.00 87.50 100 ALA A N 1
ATOM 821 C CA . ALA A 1 100 ? 2.117 -11.657 1.770 1.00 87.50 100 ALA A CA 1
ATOM 822 C C . ALA A 1 100 ? 1.642 -12.005 3.197 1.00 87.50 100 ALA A C 1
ATOM 824 O O . ALA A 1 100 ? 0.573 -11.556 3.601 1.00 87.50 100 ALA A O 1
ATOM 825 N N . SER A 1 101 ? 2.422 -12.771 3.971 1.00 89.12 101 SER A N 1
ATOM 826 C CA . SER A 1 101 ? 2.115 -13.099 5.375 1.00 89.12 101 SER A CA 1
ATOM 827 C C . SER A 1 101 ? 1.916 -11.856 6.234 1.00 89.12 101 SER A C 1
ATOM 829 O O . SER A 1 101 ? 0.923 -11.751 6.945 1.00 89.12 101 SER A O 1
ATOM 831 N N . ASP A 1 102 ? 2.825 -10.898 6.110 1.00 89.38 102 ASP A N 1
ATOM 832 C CA . ASP A 1 102 ? 2.854 -9.673 6.899 1.00 89.38 102 ASP A CA 1
ATOM 833 C C . ASP A 1 102 ? 1.659 -8.781 6.540 1.00 89.38 102 ASP A C 1
ATOM 835 O O . ASP A 1 102 ? 1.027 -8.181 7.406 1.00 89.38 102 ASP A O 1
ATOM 839 N N . ALA A 1 103 ? 1.276 -8.771 5.259 1.00 85.31 103 ALA A N 1
ATOM 840 C CA . ALA A 1 103 ? 0.061 -8.107 4.804 1.00 85.31 103 ALA A CA 1
ATOM 841 C C . ALA A 1 103 ? -1.205 -8.728 5.427 1.00 85.31 103 ALA A C 1
ATOM 843 O O . ALA A 1 103 ? -2.096 -7.993 5.850 1.00 85.31 103 ALA A O 1
ATOM 844 N N . PHE A 1 104 ? -1.294 -10.062 5.524 1.00 85.81 104 PHE A N 1
ATOM 845 C CA . PHE A 1 104 ? -2.424 -10.720 6.192 1.00 85.81 104 PHE A CA 1
ATOM 846 C C . PHE A 1 104 ? -2.487 -10.385 7.683 1.00 85.81 104 PHE A C 1
ATOM 848 O O . PHE A 1 104 ? -3.576 -10.130 8.197 1.00 85.81 104 PHE A O 1
ATOM 855 N N . GLU A 1 105 ? -1.342 -10.366 8.366 1.00 88.88 105 GLU A N 1
ATOM 856 C CA . GLU A 1 105 ? -1.262 -10.003 9.784 1.00 88.88 105 GLU A CA 1
ATOM 857 C C . GLU A 1 105 ? -1.708 -8.556 10.021 1.00 88.88 105 GLU A C 1
ATOM 859 O O . GLU A 1 105 ? -2.527 -8.314 10.908 1.00 88.88 105 GLU A O 1
ATOM 864 N N . ALA A 1 106 ? -1.256 -7.612 9.190 1.00 85.81 106 ALA A N 1
ATOM 865 C CA . ALA A 1 106 ? -1.658 -6.209 9.281 1.00 85.81 106 ALA A CA 1
ATOM 866 C C . ALA A 1 106 ? -3.166 -6.015 9.051 1.00 85.81 106 ALA A C 1
ATOM 868 O O . ALA A 1 106 ? -3.826 -5.314 9.819 1.00 85.81 106 ALA A O 1
ATOM 869 N N . ILE A 1 107 ? -3.739 -6.679 8.038 1.00 84.50 107 ILE A N 1
ATOM 870 C CA . ILE A 1 107 ? -5.187 -6.633 7.781 1.00 84.50 107 ILE A CA 1
ATOM 871 C C . ILE A 1 107 ? -5.955 -7.209 8.968 1.00 84.50 107 ILE A C 1
ATOM 873 O O . ILE A 1 107 ? -6.908 -6.585 9.427 1.00 84.50 107 ILE A O 1
ATOM 877 N N . GLN A 1 108 ? -5.548 -8.375 9.478 1.00 87.56 108 GLN A N 1
ATOM 878 C CA . GLN A 1 108 ? -6.234 -9.007 10.603 1.00 87.56 108 GLN A CA 1
ATOM 879 C C . GLN A 1 108 ? -6.185 -8.118 11.846 1.00 87.56 108 GLN A C 1
ATOM 881 O O . GLN A 1 108 ? -7.222 -7.871 12.454 1.00 87.56 108 GLN A O 1
ATOM 886 N N . HIS A 1 109 ? -5.009 -7.579 12.174 1.00 88.19 109 HIS A N 1
ATOM 887 C CA . HIS A 1 109 ? -4.850 -6.655 13.291 1.00 88.19 109 HIS A CA 1
ATOM 888 C C . HIS A 1 109 ? -5.773 -5.438 13.153 1.00 88.19 109 HIS A C 1
ATOM 890 O O . HIS A 1 109 ? -6.454 -5.047 14.097 1.00 88.19 109 HIS A O 1
ATOM 896 N N . SER A 1 110 ? -5.852 -4.882 11.948 1.00 84.94 110 SER A N 1
ATOM 897 C CA . SER A 1 110 ? -6.701 -3.738 11.650 1.00 84.94 110 SER A CA 1
ATOM 898 C C . SER A 1 110 ? -8.206 -4.048 11.711 1.00 84.94 110 SER A C 1
ATOM 900 O O . SER A 1 110 ? -9.004 -3.211 12.141 1.00 84.94 110 SER A O 1
ATOM 902 N N . MET A 1 111 ? -8.615 -5.256 11.312 1.00 85.12 111 MET A N 1
ATOM 903 C CA . MET A 1 111 ? -9.992 -5.732 11.477 1.00 85.12 111 MET A CA 1
ATOM 904 C C . MET A 1 111 ? -10.358 -5.901 12.953 1.00 85.12 111 MET A C 1
ATOM 906 O O . MET A 1 111 ? -11.475 -5.557 13.344 1.00 85.12 111 MET A O 1
ATOM 910 N N . ASP A 1 112 ? -9.427 -6.400 13.768 1.00 88.88 112 ASP A N 1
ATOM 911 C CA . ASP A 1 112 ? -9.624 -6.563 15.210 1.00 88.88 112 ASP A CA 1
ATOM 912 C C . ASP A 1 112 ? -9.787 -5.192 15.891 1.00 88.88 112 ASP A C 1
ATOM 914 O O . ASP A 1 112 ? -10.753 -4.983 16.623 1.00 88.88 112 ASP A O 1
ATOM 918 N N . LEU A 1 113 ? -8.934 -4.214 15.554 1.00 86.56 113 LEU A N 1
ATOM 919 C CA . LEU A 1 113 ? -9.061 -2.828 16.031 1.00 86.56 113 LEU A CA 1
ATOM 920 C C . LEU A 1 113 ? -10.407 -2.198 15.649 1.00 86.56 113 LEU A C 1
ATOM 922 O O . LEU A 1 113 ? -11.051 -1.544 16.471 1.00 86.56 113 LEU A O 1
ATOM 926 N N . TYR A 1 114 ? -10.858 -2.404 14.409 1.00 82.81 114 TYR A N 1
ATOM 927 C CA . TYR A 1 114 ? -12.169 -1.925 13.973 1.00 82.81 114 TYR A CA 1
ATOM 928 C C . TYR A 1 114 ? -13.308 -2.594 14.756 1.00 82.81 114 TYR A C 1
ATOM 930 O O . TYR A 1 114 ? -14.279 -1.932 15.130 1.00 82.81 114 TYR A O 1
ATOM 938 N N . ALA A 1 115 ? -13.207 -3.899 15.018 1.00 86.06 115 ALA A N 1
ATOM 939 C CA . ALA A 1 115 ? -14.202 -4.626 15.797 1.00 86.06 115 ALA A CA 1
ATOM 940 C C . ALA A 1 115 ? -14.301 -4.081 17.230 1.00 86.06 115 ALA A C 1
ATOM 942 O O . ALA A 1 115 ? -15.414 -3.810 17.691 1.00 86.06 115 ALA A O 1
ATOM 943 N N . ASP A 1 116 ? -13.163 -3.849 17.886 1.00 86.94 116 ASP A N 1
ATOM 944 C CA . ASP A 1 116 ? -13.098 -3.263 19.228 1.00 86.94 116 ASP A CA 1
ATOM 945 C C . ASP A 1 116 ? -13.703 -1.851 19.246 1.00 86.94 116 ASP A C 1
ATOM 947 O O . ASP A 1 116 ? -14.588 -1.565 20.057 1.00 86.94 116 ASP A O 1
ATOM 951 N N . TYR A 1 117 ? -13.340 -1.004 18.278 1.00 84.38 117 TYR A N 1
ATOM 952 C CA . TYR A 1 117 ? -13.907 0.339 18.121 1.00 84.38 117 TYR A CA 1
ATOM 953 C C . TYR A 1 117 ? -15.441 0.326 17.998 1.00 84.38 117 TYR A C 1
ATOM 955 O O . TYR A 1 117 ? -16.139 1.138 18.616 1.00 84.38 117 TYR A O 1
ATOM 963 N N . ILE A 1 118 ? -15.998 -0.604 17.216 1.00 84.12 118 ILE A N 1
ATOM 964 C CA . ILE A 1 118 ? -17.451 -0.734 17.048 1.00 84.12 118 ILE A CA 1
ATOM 965 C C . ILE A 1 118 ? -18.130 -1.194 18.342 1.00 84.12 118 ILE A C 1
ATOM 967 O O . ILE A 1 118 ? -19.237 -0.733 18.640 1.00 84.12 118 ILE A O 1
ATOM 971 N N . VAL A 1 119 ? -17.503 -2.090 19.108 1.00 83.12 119 VAL A N 1
ATOM 972 C CA . VAL A 1 119 ? -18.026 -2.530 20.409 1.00 83.12 119 VAL A CA 1
ATOM 973 C C . VAL A 1 119 ? -18.039 -1.364 21.396 1.00 83.12 119 VAL A C 1
ATOM 975 O O . VAL A 1 119 ? -19.102 -1.058 21.936 1.00 83.12 119 VAL A O 1
ATOM 978 N N . GLU A 1 120 ? -16.918 -0.658 21.554 1.00 80.06 120 GLU A N 1
ATOM 979 C CA . GLU A 1 120 ? -16.816 0.511 22.438 1.00 80.06 120 GLU A CA 1
ATOM 980 C C . GLU A 1 120 ? -17.830 1.600 22.067 1.00 80.06 120 GLU A C 1
ATOM 982 O O . GLU A 1 120 ? -18.542 2.123 22.928 1.00 80.06 120 GLU A O 1
ATOM 987 N N . THR A 1 121 ? -17.966 1.904 20.772 1.00 79.44 121 THR A N 1
ATOM 988 C CA . THR A 1 121 ? -18.921 2.913 20.290 1.00 79.44 121 THR A CA 1
ATOM 989 C C . THR A 1 121 ? -20.361 2.525 20.634 1.00 79.44 121 THR A C 1
ATOM 991 O O . THR A 1 121 ? -21.137 3.359 21.104 1.00 79.44 121 THR A O 1
ATOM 994 N N . ARG A 1 122 ? -20.725 1.247 20.471 1.00 77.81 122 ARG A N 1
ATOM 995 C CA . ARG A 1 122 ? -22.065 0.743 20.816 1.00 77.81 122 ARG A CA 1
ATOM 996 C C . ARG A 1 122 ? -22.339 0.759 22.316 1.00 77.81 122 ARG A C 1
ATOM 998 O O . ARG A 1 122 ? -23.471 1.035 22.719 1.00 77.81 122 ARG A O 1
ATOM 1005 N N . GLU A 1 123 ? -21.340 0.467 23.142 1.00 78.44 123 GLU A N 1
ATOM 1006 C CA . GLU A 1 123 ? -21.470 0.551 24.599 1.00 78.44 123 GLU A CA 1
ATOM 1007 C C . GLU A 1 123 ? -21.654 2.002 25.061 1.00 78.44 123 GLU A C 1
ATOM 1009 O O . GLU A 1 123 ? -22.553 2.281 25.860 1.00 78.44 123 GLU A O 1
ATOM 1014 N N . LEU A 1 124 ? -20.887 2.943 24.502 1.00 70.00 124 LEU A N 1
ATOM 1015 C CA . LEU A 1 124 ? -21.039 4.376 24.769 1.00 70.00 124 LEU A CA 1
ATOM 1016 C C . LEU A 1 124 ? -22.425 4.890 24.361 1.00 70.00 124 LEU A C 1
ATOM 1018 O O . LEU A 1 124 ? -23.082 5.569 25.152 1.00 70.00 124 LEU A O 1
ATOM 1022 N N . GLU A 1 125 ? -22.912 4.530 23.170 1.00 74.12 125 GLU A N 1
ATOM 1023 C CA . GLU A 1 125 ? -24.266 4.883 22.725 1.00 74.12 125 GLU A CA 1
ATOM 1024 C C . GLU A 1 125 ? -25.342 4.330 23.673 1.00 74.12 125 GLU A C 1
ATOM 1026 O O . GLU A 1 125 ? -26.294 5.038 24.016 1.00 74.12 125 GLU A O 1
ATOM 1031 N N . ALA A 1 126 ? -25.185 3.090 24.147 1.00 71.38 126 ALA A N 1
ATOM 1032 C CA . ALA A 1 126 ? -26.109 2.480 25.100 1.00 71.38 126 ALA A CA 1
ATOM 1033 C C . ALA A 1 126 ? -26.117 3.208 26.457 1.00 71.38 126 ALA A C 1
ATOM 1035 O O . ALA A 1 126 ? -27.194 3.445 27.013 1.00 71.38 126 ALA A O 1
ATOM 1036 N N . VAL A 1 127 ? -24.947 3.608 26.970 1.00 71.12 127 VAL A N 1
ATOM 1037 C CA . VAL A 1 127 ? -24.817 4.378 28.220 1.00 71.12 127 VAL A CA 1
ATOM 1038 C C . VAL A 1 127 ? -25.456 5.758 28.075 1.00 71.12 127 VAL A C 1
ATOM 1040 O O . VAL A 1 127 ? -26.326 6.105 28.878 1.00 71.12 127 VAL A O 1
ATOM 1043 N N . VAL A 1 128 ? -25.123 6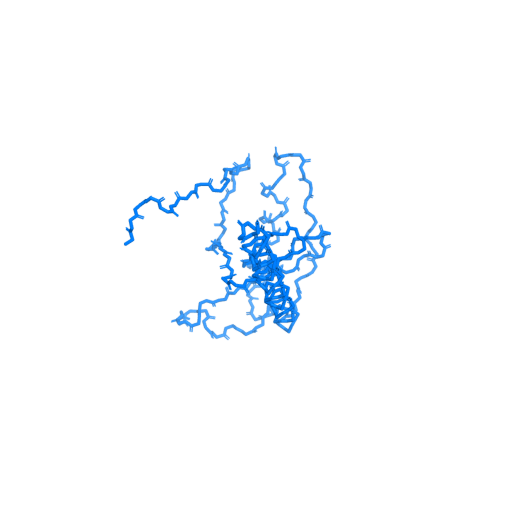.506 27.017 1.00 71.06 128 VAL A N 1
ATOM 1044 C CA . VAL A 1 128 ? -25.692 7.839 26.749 1.00 71.06 128 VAL A CA 1
ATOM 1045 C C . VAL A 1 128 ? -27.215 7.762 26.619 1.00 71.06 128 VAL A C 1
ATOM 1047 O O . VAL A 1 128 ? -27.936 8.549 27.233 1.00 71.06 128 VAL A O 1
ATOM 1050 N N . MET A 1 129 ? -27.739 6.771 25.891 1.00 68.38 129 MET A N 1
ATOM 1051 C CA . MET A 1 129 ? -29.186 6.574 25.770 1.00 68.38 129 MET A CA 1
ATOM 1052 C C . MET A 1 129 ? -29.866 6.158 27.081 1.00 68.38 129 MET A C 1
ATOM 1054 O O . MET A 1 129 ? -31.068 6.390 27.232 1.00 68.38 129 MET A O 1
ATOM 1058 N N . SER A 1 130 ? -29.141 5.542 28.018 1.00 69.00 130 SE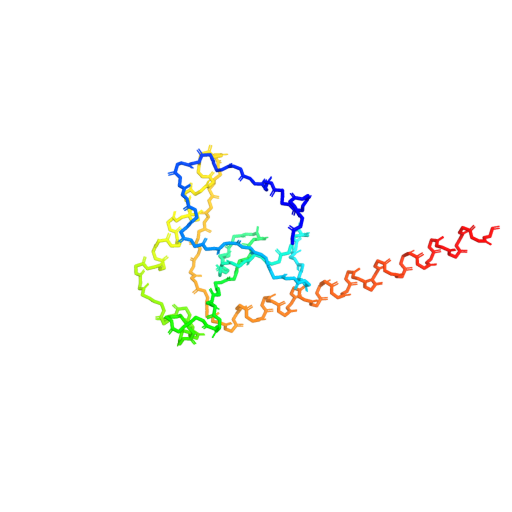R A N 1
ATOM 1059 C CA . SER A 1 130 ? -29.673 5.183 29.336 1.00 69.00 130 SER A CA 1
ATOM 1060 C C . SER A 1 130 ? -29.753 6.379 30.291 1.00 69.00 130 SER A C 1
ATOM 1062 O O . SER A 1 130 ? -30.715 6.472 31.055 1.00 69.00 130 SER A O 1
ATOM 1064 N N . ASP A 1 131 ? -28.814 7.326 30.198 1.00 62.28 131 ASP A N 1
ATOM 1065 C CA . ASP A 1 131 ? -28.799 8.539 31.026 1.00 62.28 131 ASP A CA 1
ATOM 1066 C C . ASP A 1 131 ? -29.768 9.617 30.522 1.00 62.28 131 ASP A C 1
ATOM 1068 O O . ASP A 1 131 ? -30.356 10.324 31.332 1.00 62.28 131 ASP A O 1
ATOM 1072 N N . VAL A 1 132 ? -30.041 9.690 29.213 1.00 61.78 132 VAL A N 1
ATOM 1073 C CA . VAL A 1 132 ? -31.075 10.591 28.651 1.00 61.78 132 VAL A CA 1
ATOM 1074 C C . VAL A 1 132 ? -32.504 10.184 29.067 1.00 61.78 132 VAL A C 1
ATOM 1076 O O . VAL A 1 132 ? -33.437 10.977 28.954 1.00 61.78 132 VAL A O 1
ATOM 1079 N N . ARG A 1 133 ? -32.706 8.950 29.551 1.00 56.19 133 ARG A N 1
ATOM 1080 C CA . ARG A 1 133 ? -34.016 8.441 30.006 1.00 56.19 133 ARG A CA 1
ATOM 1081 C C . ARG A 1 133 ? -34.265 8.596 31.515 1.00 56.19 133 ARG A C 1
ATOM 1083 O O . ARG A 1 133 ? -35.280 8.082 31.989 1.00 56.19 133 ARG A O 1
ATOM 1090 N N . LYS A 1 134 ? -33.380 9.265 32.258 1.00 47.91 134 LYS A N 1
ATOM 1091 C CA . LYS A 1 134 ? -33.591 9.664 33.662 1.00 47.91 134 LYS A CA 1
ATOM 1092 C C . LYS A 1 134 ? -33.894 11.154 33.755 1.00 47.91 134 LYS A C 1
ATOM 1094 O O . LYS A 1 134 ? -34.714 11.500 34.632 1.00 47.91 134 LYS A O 1
#

Solvent-accessible surface area (backbone atoms only — not comparable to full-atom values): 8182 Å² total; per-residue (Å²): 136,71,85,88,79,75,76,87,87,80,80,70,73,27,103,70,74,79,94,60,90,77,56,64,48,84,74,31,31,42,96,76,75,43,54,38,35,49,47,50,42,26,92,42,99,74,62,61,23,31,72,80,65,54,78,87,38,87,92,42,48,82,60,78,40,61,84,67,52,59,69,68,56,58,51,50,53,48,51,48,60,40,45,50,43,39,67,73,78,41,86,49,69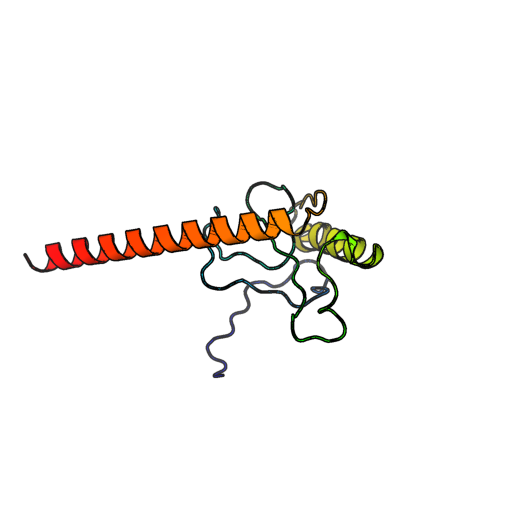,68,56,70,80,60,55,48,67,59,51,52,51,52,51,51,52,17,30,50,49,32,52,50,52,53,51,53,52,51,52,50,52,53,51,55,58,55,60,77,74,109

Foldseek 3Di:
DDPPPDDDPDDFLDPDDDPDDKDFDPLFAWPVGDGAIADADFPDPTHGHHDDDDCPDPVTVVDQWPVVDDVVVVVVVQVCQQGRCVSVVDGDDGHDGDIVVVVVVNRVVRNVVSVVVVVVVVVVVVVVVVVVVD

Mean predicted aligned error: 9.03 Å

InterPro domains:
  IPR008162 Inorganic pyrophosphatase [PF00719] (43-114)
  IPR008162 Inorganic pyrophosphatase [PTHR10286] (41-123)
  IPR036649 Inorganic pyrophosphatase superfamily [G3DSA:3.90.80.10] (2-42)
  IPR036649 Inorganic pyrophosphatase superfamily [G3DSA:3.90.80.10] (43-120)
  IPR036649 Inorganic pyrophosphatase superfamily [SSF50324] (5-122)

Secondary structure (DSSP, 8-state):
--GGG-------SSS---SS---B-TT---TTSSPPBSS----STT--B-----TT-TTTTT--SGGGS-HHHHHHHHHHHHHTTGGGT------PPPPHHHHHHHHHHHHHHHHHHHHHHHHHHHHHHHHTT-

pLDDT: mean 76.08, std 13.27, range [36.56, 92.12]

Organism: Acer saccharum (NCBI:txid4024)